Protein AF-A0A2V8N6F8-F1 (afdb_monomer_lite)

Foldseek 3Di:
DVVVVVVVDCVVDPLDDADDLVVLLVVLVVCCVVPVVSVPDRSVVVHDCPVVVVCVVVCVSVVVPPD

Radius of gyration: 16.15 Å; chains: 1; bounding box: 35×18×44 Å

Secondary structure (DSSP, 8-state):
-HHHHHHHHHHHS-SS----HHHHHHHHHHHTTT-GGGGG--GGGG--HHHHHHHHHTTHHHHHH--

Structure (mmCIF, N/CA/C/O backbone):
data_AF-A0A2V8N6F8-F1
#
_entry.id   AF-A0A2V8N6F8-F1
#
loop_
_atom_site.group_PDB
_atom_site.id
_atom_site.type_symbol
_atom_site.label_atom_id
_atom_site.label_alt_id
_atom_site.label_comp_id
_atom_site.label_asym_id
_atom_site.label_entity_id
_atom_site.label_seq_id
_atom_site.pdbx_PDB_ins_code
_atom_site.Cartn_x
_atom_site.Cartn_y
_atom_site.Cartn_z
_atom_site.occupancy
_atom_site.B_iso_or_equiv
_atom_site.auth_seq_id
_atom_site.auth_comp_id
_atom_site.auth_asym_id
_atom_site.auth_atom_id
_atom_site.pdbx_PDB_model_num
ATOM 1 N N . MET A 1 1 ? 7.144 4.665 30.405 1.00 61.69 1 MET A N 1
ATOM 2 C CA . MET A 1 1 ? 7.563 4.445 29.001 1.00 61.69 1 MET A CA 1
ATOM 3 C C . MET A 1 1 ? 6.402 4.010 28.109 1.00 61.69 1 MET A C 1
ATOM 5 O O . MET A 1 1 ? 6.122 4.704 27.146 1.00 61.69 1 MET A O 1
ATOM 9 N N . GLU A 1 2 ? 5.660 2.960 28.467 1.00 60.59 2 GLU A N 1
ATOM 10 C CA . GLU A 1 2 ? 4.516 2.415 27.704 1.00 60.59 2 GLU A CA 1
ATOM 11 C C . GLU A 1 2 ? 3.447 3.446 27.248 1.00 60.59 2 GLU A C 1
ATOM 13 O O . GLU A 1 2 ? 2.956 3.383 26.122 1.00 60.59 2 GLU A O 1
ATOM 18 N N . ARG A 1 3 ? 3.080 4.414 28.105 1.00 60.97 3 ARG A N 1
ATOM 19 C CA . ARG A 1 3 ? 2.088 5.459 27.767 1.00 60.97 3 ARG A CA 1
ATOM 20 C C . ARG A 1 3 ? 2.608 6.483 26.751 1.00 60.97 3 ARG A C 1
ATOM 22 O O . ARG A 1 3 ? 1.843 6.928 25.907 1.00 60.97 3 ARG A O 1
ATOM 29 N N . ALA A 1 4 ? 3.896 6.826 26.814 1.00 61.69 4 ALA A N 1
ATOM 30 C CA . ALA A 1 4 ? 4.522 7.764 25.879 1.00 61.69 4 ALA A CA 1
ATOM 31 C C . ALA A 1 4 ? 4.701 7.133 24.490 1.00 61.69 4 ALA A C 1
ATOM 33 O O . ALA A 1 4 ? 4.447 7.791 23.488 1.00 61.69 4 ALA A O 1
ATOM 34 N N . TYR A 1 5 ? 5.037 5.837 24.442 1.00 60.53 5 TYR A N 1
ATOM 35 C CA . TYR A 1 5 ? 5.058 5.063 23.199 1.00 60.53 5 TYR A CA 1
ATOM 36 C C . TYR A 1 5 ? 3.683 5.047 22.524 1.00 60.53 5 TYR A C 1
ATOM 38 O O . TYR A 1 5 ? 3.578 5.408 21.358 1.00 60.53 5 TYR A O 1
ATOM 46 N N . ARG A 1 6 ? 2.612 4.727 23.261 1.00 60.25 6 ARG A N 1
ATOM 47 C CA . ARG A 1 6 ? 1.246 4.766 22.710 1.00 60.25 6 ARG A CA 1
ATOM 48 C C . ARG A 1 6 ? 0.818 6.162 22.248 1.00 60.25 6 ARG A C 1
ATOM 50 O O . ARG A 1 6 ? 0.233 6.281 21.181 1.00 60.25 6 ARG A O 1
ATOM 57 N N . GLY A 1 7 ? 1.136 7.209 23.013 1.00 61.25 7 GLY A N 1
ATOM 58 C CA . GLY A 1 7 ? 0.785 8.589 22.657 1.00 61.25 7 GLY A CA 1
ATOM 59 C C . GLY A 1 7 ? 1.499 9.105 21.404 1.00 61.25 7 GLY A C 1
ATOM 60 O O . GLY A 1 7 ? 0.872 9.750 20.571 1.00 61.25 7 GLY A O 1
ATOM 61 N N . ALA A 1 8 ? 2.787 8.788 21.240 1.00 62.84 8 ALA A N 1
ATOM 62 C CA . ALA A 1 8 ? 3.558 9.195 20.065 1.00 62.84 8 ALA A CA 1
ATOM 63 C C . ALA A 1 8 ? 3.167 8.406 18.804 1.00 62.84 8 ALA A C 1
ATOM 65 O O . ALA A 1 8 ? 3.022 8.996 17.738 1.00 62.84 8 ALA A O 1
ATOM 66 N N . TYR A 1 9 ? 2.948 7.090 18.922 1.00 57.81 9 TYR A N 1
ATOM 67 C CA . TYR A 1 9 ? 2.555 6.251 17.785 1.00 57.81 9 TYR A CA 1
ATOM 68 C C . TYR A 1 9 ? 1.141 6.566 17.282 1.00 57.81 9 TYR A C 1
ATOM 70 O O . TYR A 1 9 ? 0.958 6.711 16.078 1.00 57.81 9 TYR A O 1
ATOM 78 N N . ASN A 1 10 ? 0.166 6.752 18.178 1.00 59.31 10 ASN A N 1
ATOM 79 C CA . ASN A 1 10 ? -1.215 7.056 17.780 1.00 59.31 10 ASN A CA 1
ATOM 80 C C . ASN A 1 10 ? -1.378 8.474 17.199 1.00 59.31 10 ASN A C 1
ATOM 82 O O . ASN A 1 10 ? -2.333 8.727 16.475 1.00 59.31 10 ASN A O 1
ATOM 86 N N . GLY A 1 11 ? -0.477 9.409 17.525 1.00 62.00 11 GLY A N 1
ATOM 87 C CA . GLY A 1 11 ? -0.474 10.754 16.939 1.00 62.00 11 GLY A CA 1
ATOM 88 C C . GLY A 1 11 ? 0.231 10.838 15.580 1.00 62.00 11 GLY A C 1
ATOM 89 O O . GLY A 1 11 ? -0.057 11.744 14.804 1.00 62.00 11 GLY A O 1
ATOM 90 N N . ALA A 1 12 ? 1.152 9.911 15.296 1.00 62.81 12 ALA A N 1
ATOM 91 C CA . ALA A 1 12 ? 1.954 9.899 14.071 1.00 62.81 12 ALA A CA 1
ATOM 92 C C . ALA A 1 12 ? 1.384 8.990 12.972 1.00 62.81 12 ALA A C 1
ATOM 94 O O . ALA A 1 12 ? 1.655 9.220 11.795 1.00 62.81 12 ALA A O 1
ATOM 95 N N . PHE A 1 13 ? 0.601 7.973 13.340 1.00 60.28 13 PHE A N 1
ATOM 96 C CA . PHE A 1 13 ? 0.034 7.009 12.405 1.00 60.28 13 PHE A CA 1
ATOM 97 C C . PHE A 1 13 ? -1.484 6.927 12.579 1.00 60.28 13 PHE A C 1
ATOM 99 O O . PHE A 1 13 ? -1.953 6.791 13.711 1.00 60.28 13 PHE A O 1
ATOM 106 N N . PRO A 1 14 ? -2.266 6.987 11.487 1.00 65.00 14 PRO A N 1
ATOM 107 C CA . PRO A 1 14 ? -3.692 6.712 11.567 1.00 65.00 14 PRO A CA 1
ATOM 108 C C . PRO A 1 14 ? -3.926 5.281 12.073 1.00 65.00 14 PRO A C 1
ATOM 110 O O . PRO A 1 14 ? -3.121 4.384 11.817 1.00 65.00 14 PRO A O 1
ATOM 113 N N . GLU A 1 15 ? -5.052 5.060 12.758 1.00 64.19 15 GLU A N 1
ATOM 114 C CA . GLU A 1 15 ? -5.450 3.726 13.246 1.00 64.19 15 GLU A CA 1
ATOM 115 C C . GLU A 1 15 ? -5.564 2.700 12.110 1.00 64.19 15 GLU A C 1
ATOM 117 O O . GLU A 1 15 ? -5.400 1.505 12.331 1.00 64.19 15 GLU A O 1
ATOM 122 N N . VAL A 1 16 ? -5.806 3.161 10.881 1.00 63.97 16 VAL A N 1
ATOM 123 C CA . VAL A 1 16 ? -5.803 2.322 9.683 1.00 63.97 16 VAL A CA 1
ATOM 124 C C . VAL A 1 16 ? -4.771 2.856 8.702 1.00 63.97 16 VAL A C 1
ATOM 126 O O . VAL A 1 16 ? -4.906 3.955 8.164 1.00 63.97 16 VAL A O 1
ATOM 129 N N . LEU A 1 17 ? -3.729 2.065 8.455 1.00 70.25 17 LEU A N 1
ATOM 130 C CA . LEU A 1 17 ? -2.771 2.320 7.386 1.00 70.25 17 LEU A CA 1
ATOM 131 C C . LEU A 1 17 ? -3.322 1.713 6.097 1.00 70.25 17 LEU A C 1
ATOM 133 O O . LEU A 1 17 ? -3.175 0.515 5.855 1.00 70.25 17 LEU A O 1
ATOM 137 N N . TYR A 1 18 ? -3.976 2.533 5.278 1.00 80.00 18 TYR A N 1
ATOM 138 C CA . TYR A 1 18 ? -4.435 2.078 3.971 1.00 80.00 18 TYR A CA 1
ATOM 139 C C . TYR A 1 18 ? -3.245 1.867 3.031 1.00 80.00 18 TYR A C 1
ATOM 141 O O . TYR A 1 18 ? -2.41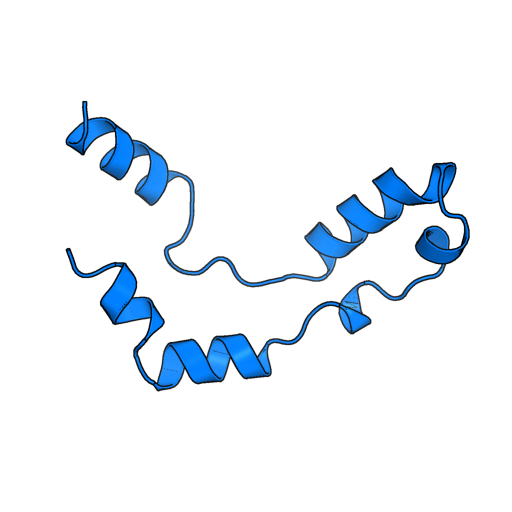0 2.772 2.891 1.00 80.00 18 TYR A O 1
ATOM 149 N N . PRO A 1 19 ? -3.165 0.711 2.347 1.00 80.81 19 PRO A N 1
ATOM 150 C CA . PRO A 1 19 ? -2.227 0.559 1.253 1.00 80.81 19 PRO A CA 1
ATOM 151 C C . PRO A 1 19 ? -2.597 1.572 0.167 1.00 80.81 19 PRO A C 1
A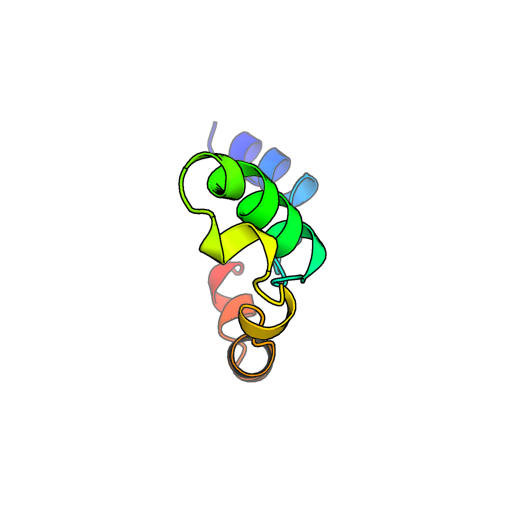TOM 153 O O . PRO A 1 19 ? -3.757 1.701 -0.219 1.00 80.81 19 PRO A O 1
ATOM 156 N N . ASN A 1 20 ? -1.611 2.318 -0.321 1.00 88.00 20 ASN A N 1
ATOM 157 C CA . ASN A 1 20 ? -1.818 3.280 -1.395 1.00 88.00 20 ASN A CA 1
ATOM 158 C C . ASN A 1 20 ? -0.760 3.107 -2.485 1.00 88.00 20 ASN A C 1
ATOM 160 O O . ASN A 1 20 ? 0.369 2.678 -2.237 1.00 88.00 20 ASN A O 1
ATOM 164 N N . ALA A 1 21 ? -1.155 3.426 -3.716 1.00 91.31 21 ALA A N 1
ATOM 165 C CA . ALA A 1 21 ? -0.320 3.212 -4.892 1.00 91.31 21 ALA A CA 1
ATOM 166 C C . ALA A 1 21 ? 0.945 4.086 -4.881 1.00 91.31 21 ALA A C 1
ATOM 168 O O . ALA A 1 21 ? 1.951 3.712 -5.476 1.00 91.31 21 ALA A O 1
ATOM 169 N N . GLU A 1 22 ? 0.914 5.231 -4.196 1.00 90.62 22 GLU A N 1
ATOM 170 C CA . GLU A 1 22 ? 2.054 6.142 -4.092 1.00 90.62 22 GLU A CA 1
ATOM 171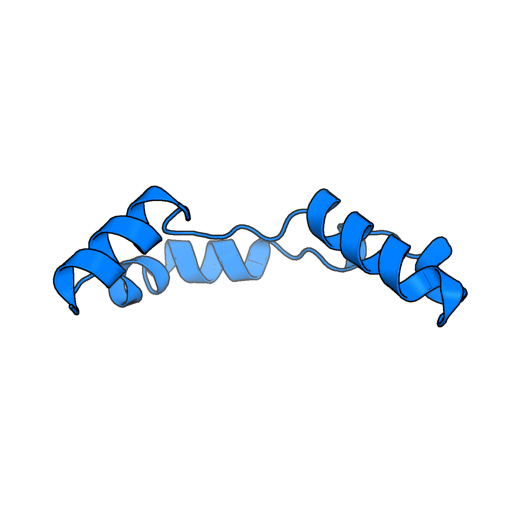 C C . GLU A 1 22 ? 3.193 5.528 -3.268 1.00 90.62 22 GLU A C 1
ATOM 173 O O . GLU A 1 22 ? 4.321 5.452 -3.747 1.00 90.62 22 GLU A O 1
ATOM 178 N N . GLY A 1 23 ? 2.890 4.981 -2.088 1.00 90.25 23 GLY A N 1
ATOM 179 C CA . GLY A 1 23 ? 3.870 4.282 -1.256 1.00 90.25 23 GLY A CA 1
ATOM 180 C C . GLY A 1 23 ? 4.436 3.036 -1.942 1.00 90.25 23 GLY A C 1
ATOM 181 O O . GLY A 1 23 ? 5.639 2.778 -1.870 1.00 90.25 23 GLY A O 1
ATOM 182 N N . VAL A 1 24 ? 3.599 2.297 -2.682 1.00 94.62 24 VAL A N 1
ATOM 183 C CA . VAL A 1 24 ? 4.073 1.183 -3.521 1.00 94.62 24 VAL A CA 1
ATOM 184 C C . VAL A 1 24 ? 5.030 1.687 -4.599 1.00 94.62 24 VAL A C 1
ATOM 186 O O . VAL A 1 24 ? 6.079 1.081 -4.804 1.00 94.62 24 VAL A O 1
ATOM 189 N N . LYS A 1 25 ? 4.711 2.801 -5.270 1.00 94.56 2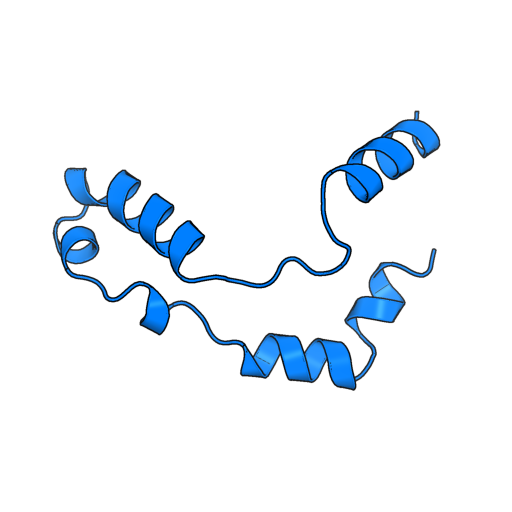5 LYS A N 1
ATOM 190 C CA . LYS A 1 25 ? 5.590 3.391 -6.283 1.00 94.56 25 LYS A CA 1
ATOM 191 C C . LYS A 1 25 ? 6.949 3.763 -5.690 1.00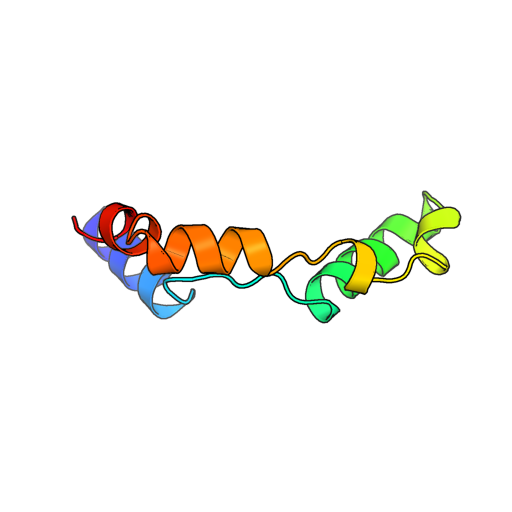 94.56 25 LYS A C 1
ATOM 193 O O . LYS A 1 25 ? 7.963 3.429 -6.290 1.00 94.56 25 LYS A O 1
ATOM 198 N N . THR A 1 26 ? 6.980 4.383 -4.509 1.00 95.56 26 THR A N 1
ATOM 199 C CA . THR A 1 26 ? 8.235 4.705 -3.811 1.00 95.56 26 THR A CA 1
ATOM 200 C C . THR A 1 26 ? 9.103 3.463 -3.612 1.00 95.56 26 THR A C 1
ATOM 202 O O . THR A 1 26 ? 10.303 3.500 -3.877 1.00 95.56 26 THR A O 1
ATOM 205 N N . LEU A 1 27 ? 8.500 2.344 -3.200 1.00 95.12 27 LEU A N 1
ATOM 206 C CA . LEU A 1 27 ? 9.220 1.081 -3.050 1.00 95.12 27 LEU A CA 1
ATOM 207 C C . LEU A 1 27 ? 9.685 0.511 -4.400 1.00 95.12 27 LEU A C 1
ATOM 209 O O . LEU A 1 27 ? 10.813 0.034 -4.500 1.00 95.12 27 LEU A O 1
ATOM 213 N N . LEU A 1 28 ? 8.837 0.551 -5.434 1.00 97.12 28 LEU A N 1
ATOM 214 C CA . LEU A 1 28 ? 9.186 0.088 -6.782 1.00 97.12 28 LEU A CA 1
ATOM 215 C C . LEU A 1 28 ? 10.367 0.878 -7.366 1.00 97.12 28 LEU A C 1
ATOM 217 O O . LEU A 1 28 ? 11.271 0.271 -7.942 1.00 97.12 28 LEU A O 1
ATOM 221 N N . ASP A 1 29 ? 10.390 2.197 -7.159 1.00 97.06 29 ASP A N 1
ATOM 222 C CA . ASP A 1 29 ? 11.481 3.080 -7.578 1.00 97.06 29 ASP A CA 1
ATOM 223 C C . ASP A 1 29 ? 12.798 2.734 -6.850 1.00 97.06 29 ASP A C 1
ATOM 225 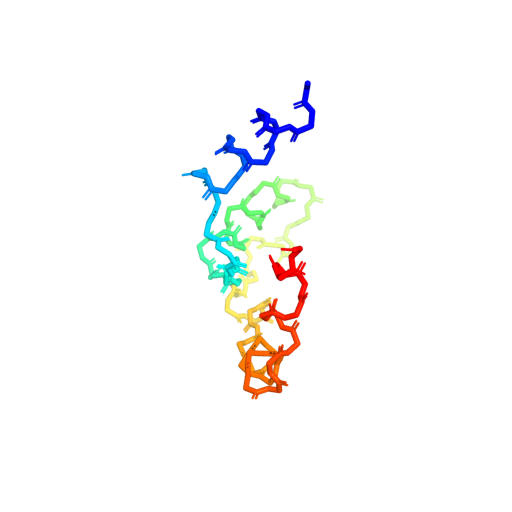O O . ASP A 1 29 ? 13.847 2.656 -7.490 1.00 97.06 29 ASP A O 1
ATOM 229 N N . ASP A 1 30 ? 12.759 2.460 -5.538 1.00 97.38 30 ASP A N 1
ATOM 230 C CA . ASP A 1 30 ? 13.950 2.101 -4.744 1.00 97.38 30 ASP A CA 1
ATOM 231 C C . ASP A 1 30 ? 14.570 0.756 -5.166 1.00 97.38 30 ASP A C 1
ATOM 233 O O . ASP A 1 30 ? 15.795 0.589 -5.202 1.00 97.38 30 ASP A O 1
ATOM 237 N N . ILE A 1 31 ? 13.735 -0.222 -5.535 1.00 97.00 31 ILE A N 1
ATOM 238 C CA . ILE A 1 31 ? 14.218 -1.552 -5.932 1.00 97.00 31 ILE A CA 1
ATOM 239 C C . ILE A 1 31 ? 14.560 -1.653 -7.424 1.00 97.00 31 ILE A C 1
ATOM 241 O O . ILE A 1 31 ? 15.300 -2.567 -7.805 1.00 97.00 31 ILE A O 1
ATOM 245 N N . ALA A 1 32 ? 14.073 -0.737 -8.267 1.00 97.44 32 ALA A N 1
ATOM 246 C CA . ALA A 1 32 ? 14.298 -0.734 -9.714 1.00 97.44 32 ALA A CA 1
ATOM 247 C C . ALA A 1 32 ? 15.779 -0.844 -10.138 1.00 97.44 32 ALA A C 1
ATOM 249 O O . ALA A 1 32 ? 16.055 -1.648 -11.035 1.00 97.44 32 ALA A O 1
ATOM 250 N N . PRO A 1 33 ? 16.756 -0.172 -9.485 1.00 97.50 33 PRO A N 1
ATOM 251 C CA . PRO A 1 33 ? 18.176 -0.301 -9.830 1.00 97.50 33 PRO A CA 1
ATOM 252 C C . PRO A 1 33 ? 18.711 -1.733 -9.720 1.00 97.50 33 PRO A C 1
ATOM 254 O O . PRO A 1 33 ? 19.646 -2.110 -10.421 1.00 97.50 33 PRO A O 1
ATOM 257 N N . ARG A 1 34 ? 18.122 -2.541 -8.830 1.00 97.62 34 ARG A N 1
ATOM 258 C CA . ARG A 1 34 ? 18.522 -3.936 -8.586 1.00 97.62 34 ARG A CA 1
ATOM 259 C C . ARG A 1 34 ? 17.576 -4.938 -9.250 1.00 97.62 34 ARG A C 1
ATOM 261 O O . ARG A 1 34 ? 17.934 -6.103 -9.412 1.00 97.62 34 ARG A O 1
ATOM 268 N N . ARG A 1 35 ? 16.363 -4.513 -9.615 1.00 95.50 35 ARG A N 1
ATOM 269 C CA . ARG A 1 35 ? 15.314 -5.334 -10.232 1.00 95.50 35 ARG A CA 1
ATOM 270 C C . ARG A 1 35 ? 14.628 -4.547 -11.352 1.00 95.50 35 ARG A C 1
ATOM 272 O O . ARG A 1 35 ? 13.580 -3.954 -11.109 1.00 95.50 35 ARG A O 1
ATOM 279 N N . PRO A 1 36 ? 15.132 -4.613 -12.597 1.00 93.12 36 PRO A N 1
ATOM 280 C CA . PRO A 1 36 ? 14.609 -3.811 -13.708 1.00 93.12 36 PRO A CA 1
ATOM 281 C C . PRO A 1 36 ? 13.103 -3.975 -13.965 1.00 93.12 36 PRO A C 1
ATOM 283 O O . PRO A 1 36 ? 12.442 -3.027 -14.371 1.00 93.12 36 PRO A O 1
ATOM 286 N N . LYS A 1 37 ? 12.532 -5.151 -13.659 1.00 95.19 37 LYS A N 1
ATOM 287 C CA . LYS A 1 37 ? 11.082 -5.406 -13.765 1.00 95.19 37 LYS A CA 1
ATOM 288 C C . LYS A 1 37 ? 10.226 -4.494 -12.875 1.00 95.19 37 LYS A C 1
ATOM 290 O O . LYS A 1 37 ? 9.053 -4.313 -13.172 1.00 95.19 37 LYS A O 1
ATOM 295 N N . ALA A 1 38 ? 10.783 -3.947 -11.793 1.00 95.75 38 ALA A N 1
ATOM 296 C CA . ALA A 1 38 ? 10.058 -3.046 -10.902 1.00 95.75 38 ALA A CA 1
ATOM 297 C C . ALA A 1 38 ? 9.812 -1.668 -11.532 1.00 95.75 38 ALA A C 1
ATOM 299 O O . ALA A 1 38 ? 8.796 -1.053 -11.236 1.00 95.75 38 ALA A O 1
ATOM 300 N N . ALA A 1 39 ? 10.677 -1.223 -12.451 1.00 93.69 39 ALA A N 1
ATOM 301 C CA . ALA A 1 39 ? 10.545 0.077 -13.111 1.00 93.69 39 ALA A CA 1
ATOM 302 C C . ALA A 1 39 ? 9.284 0.194 -13.986 1.00 93.69 39 ALA A C 1
ATOM 304 O O . ALA A 1 39 ? 8.799 1.294 -14.229 1.00 93.69 39 ALA A O 1
ATOM 305 N N . THR A 1 40 ? 8.764 -0.934 -14.478 1.00 96.12 40 THR A N 1
ATOM 306 C CA . THR A 1 40 ? 7.578 -0.982 -15.347 1.00 96.12 40 THR A CA 1
ATOM 307 C C . THR A 1 40 ? 6.374 -1.636 -14.674 1.00 96.12 40 THR A C 1
ATOM 309 O O . THR A 1 40 ? 5.372 -1.890 -15.339 1.00 96.12 40 THR A O 1
ATOM 312 N N . ALA A 1 41 ? 6.477 -1.982 -13.390 1.00 96.94 41 ALA A N 1
ATOM 313 C CA . ALA A 1 41 ? 5.370 -2.571 -12.654 1.00 96.94 41 ALA A CA 1
ATOM 314 C C . ALA A 1 41 ? 4.305 -1.502 -12.363 1.00 96.94 41 ALA A C 1
ATOM 316 O O . ALA A 1 41 ? 4.644 -0.370 -12.024 1.00 96.94 41 ALA A O 1
ATOM 317 N N . ASP A 1 42 ? 3.024 -1.856 -12.482 1.00 96.00 42 ASP A N 1
ATOM 318 C CA . ASP A 1 42 ? 1.927 -0.963 -12.102 1.00 96.00 42 ASP A CA 1
ATOM 319 C C . ASP A 1 42 ? 1.793 -0.948 -10.570 1.00 96.00 42 ASP A C 1
ATOM 321 O O . ASP A 1 42 ? 1.461 -1.980 -9.986 1.00 96.00 42 ASP A O 1
ATOM 325 N N . PRO A 1 43 ? 2.000 0.188 -9.879 1.00 93.69 43 PRO A N 1
ATOM 326 C CA . PRO A 1 43 ? 1.846 0.243 -8.428 1.00 93.69 43 PRO A CA 1
ATOM 327 C C . PRO A 1 43 ? 0.445 -0.174 -7.953 1.00 93.69 43 PRO A C 1
ATOM 329 O O . PRO A 1 43 ? 0.302 -0.721 -6.860 1.00 93.69 43 PRO A O 1
ATOM 332 N N . LYS A 1 44 ? -0.595 0.032 -8.774 1.00 92.19 44 LYS A N 1
ATOM 333 C CA . LYS A 1 44 ? -1.975 -0.335 -8.422 1.00 92.19 44 LYS A CA 1
ATOM 334 C C . LYS A 1 44 ? -2.186 -1.843 -8.357 1.00 92.19 44 LYS A C 1
ATOM 336 O O . LYS A 1 44 ? -3.050 -2.280 -7.607 1.00 92.19 44 LYS A O 1
ATOM 341 N N . SER A 1 45 ? -1.385 -2.648 -9.062 1.00 93.94 45 SER A N 1
ATOM 342 C CA . SER A 1 45 ? -1.516 -4.111 -9.008 1.00 93.94 45 SER A CA 1
ATOM 343 C C . SER A 1 45 ? -1.072 -4.719 -7.673 1.00 93.94 45 SER A C 1
ATOM 345 O O . SER A 1 45 ? -1.262 -5.911 -7.459 1.00 93.94 45 SER A O 1
ATOM 347 N N . PHE A 1 46 ? -0.463 -3.926 -6.787 1.00 90.81 46 PHE A N 1
ATOM 348 C CA . PHE A 1 46 ? -0.028 -4.350 -5.451 1.00 90.81 46 PHE A CA 1
ATOM 349 C C . PHE A 1 46 ? -0.904 -3.773 -4.333 1.00 90.81 46 PHE A C 1
ATOM 351 O O . PHE A 1 46 ? -0.588 -3.945 -3.157 1.00 90.81 46 PHE A O 1
ATOM 358 N N . VAL A 1 47 ? -1.982 -3.068 -4.686 1.00 90.31 47 VAL A N 1
ATOM 359 C CA . VAL A 1 47 ? -2.919 -2.475 -3.732 1.00 90.31 47 VAL A CA 1
ATOM 360 C C . VAL A 1 47 ? -4.269 -3.154 -3.894 1.00 90.31 47 VAL A C 1
ATOM 362 O O . VAL A 1 47 ? -4.950 -2.958 -4.897 1.00 90.31 47 VAL A O 1
ATOM 365 N N . ASP A 1 48 ? -4.667 -3.914 -2.879 1.00 89.19 48 ASP A N 1
ATOM 366 C CA . ASP A 1 48 ? -6.000 -4.498 -2.788 1.00 89.19 48 ASP A CA 1
ATOM 367 C C . ASP A 1 48 ? -6.717 -3.962 -1.544 1.00 89.19 48 ASP A C 1
ATOM 369 O O . ASP A 1 48 ? -6.382 -4.292 -0.405 1.00 89.19 48 ASP A O 1
ATOM 373 N N . MET A 1 49 ? -7.704 -3.100 -1.780 1.00 86.81 49 MET A N 1
ATOM 374 C CA . MET A 1 49 ? -8.516 -2.498 -0.723 1.00 86.81 49 MET A CA 1
ATOM 375 C C . MET A 1 49 ? -9.650 -3.411 -0.251 1.00 86.81 49 MET A C 1
ATOM 377 O O . MET A 1 49 ? -10.215 -3.156 0.810 1.00 86.81 49 MET A O 1
ATOM 381 N N . SER A 1 50 ? -9.988 -4.472 -0.996 1.00 90.00 50 SER A N 1
ATOM 382 C CA . SER A 1 50 ? -11.103 -5.359 -0.643 1.00 90.00 50 SER A CA 1
ATOM 383 C C . SER A 1 50 ? -10.862 -6.057 0.696 1.00 90.00 50 SER A C 1
ATOM 385 O O . SER A 1 50 ? -11.735 -6.028 1.562 1.00 90.00 50 SER A O 1
ATOM 387 N N . LEU A 1 51 ? -9.641 -6.554 0.917 1.00 87.25 51 LEU A N 1
ATOM 388 C CA . LEU A 1 51 ? -9.229 -7.157 2.183 1.00 87.25 51 LEU A CA 1
ATOM 389 C C . LEU A 1 51 ? -9.299 -6.154 3.341 1.00 87.25 51 LEU A C 1
ATOM 391 O O . LEU A 1 51 ? -9.786 -6.481 4.420 1.00 87.25 51 LEU A O 1
ATOM 395 N N . VAL A 1 52 ? -8.835 -4.919 3.131 1.00 86.44 52 VAL A N 1
ATOM 396 C CA . VAL A 1 52 ? -8.875 -3.887 4.178 1.00 86.44 52 VAL A CA 1
ATOM 397 C C . VAL A 1 52 ? -10.320 -3.567 4.548 1.00 86.44 52 VAL A C 1
ATOM 399 O O . VAL A 1 52 ? -10.659 -3.561 5.728 1.00 86.44 52 VAL A O 1
ATOM 402 N N . HIS A 1 53 ? -11.193 -3.398 3.555 1.00 88.94 53 HIS A N 1
ATOM 403 C CA . HIS A 1 53 ? -12.614 -3.159 3.786 1.00 88.94 53 HIS A CA 1
ATOM 404 C C . HIS A 1 53 ? -13.318 -4.335 4.476 1.00 88.94 53 HIS A C 1
ATOM 406 O O . HIS A 1 53 ? -14.187 -4.115 5.322 1.00 88.94 53 HIS A O 1
ATOM 412 N N . GLU A 1 54 ? -12.944 -5.580 4.182 1.00 91.88 54 GLU A N 1
ATOM 413 C CA . GLU A 1 54 ? -13.448 -6.761 4.895 1.00 91.88 54 GLU A CA 1
ATOM 414 C C . GLU A 1 54 ? -13.036 -6.741 6.380 1.00 91.88 54 GLU A C 1
ATOM 416 O O . GLU A 1 54 ? -13.858 -6.934 7.282 1.00 91.88 54 GLU A O 1
ATOM 421 N N . LEU A 1 55 ? -11.772 -6.424 6.668 1.00 90.25 55 LEU A N 1
ATOM 422 C CA . LEU A 1 55 ? -11.259 -6.324 8.038 1.00 90.25 55 LEU A CA 1
ATOM 423 C C . LEU A 1 55 ? -11.870 -5.142 8.811 1.00 90.25 55 LEU A C 1
ATOM 425 O O . LEU A 1 55 ? -12.114 -5.232 10.018 1.00 90.25 55 LEU A O 1
ATOM 429 N N . GLU A 1 56 ? -12.145 -4.030 8.133 1.00 88.19 56 GLU A N 1
ATOM 430 C CA . GLU A 1 56 ? -12.850 -2.887 8.714 1.00 88.19 56 GLU A CA 1
ATOM 431 C C . GLU A 1 56 ? -14.313 -3.208 9.019 1.00 88.19 56 GLU A C 1
ATOM 433 O O . GLU A 1 56 ? -14.787 -2.942 10.129 1.00 88.19 56 GLU A O 1
ATOM 438 N N . SER A 1 57 ? -15.027 -3.788 8.050 1.00 90.88 57 SER A N 1
ATOM 439 C CA . SER A 1 57 ? -16.461 -4.085 8.158 1.00 90.88 57 SER A CA 1
ATOM 440 C C . SER A 1 57 ? -16.759 -5.203 9.156 1.00 90.88 57 SER A C 1
ATOM 442 O O . SER A 1 57 ? -17.749 -5.114 9.881 1.00 90.88 57 SER A O 1
ATOM 444 N N . SER A 1 58 ? -15.868 -6.190 9.291 1.00 94.00 58 SER A N 1
ATOM 445 C CA . SER A 1 58 ? -15.931 -7.197 10.363 1.00 94.00 58 SER A CA 1
ATOM 446 C C . SER A 1 58 ? -15.656 -6.617 11.759 1.00 94.00 58 SER A C 1
ATOM 448 O O . SER A 1 58 ? -15.873 -7.280 12.774 1.00 94.00 58 SER A O 1
ATOM 450 N N . GLY A 1 59 ? -15.168 -5.375 11.841 1.00 89.81 59 GLY A N 1
ATOM 451 C CA . GLY A 1 59 ? -14.769 -4.741 13.092 1.00 89.81 59 GLY A CA 1
ATOM 452 C C . GLY A 1 59 ? -13.477 -5.310 13.681 1.00 89.81 59 GLY A C 1
ATOM 453 O O . GLY A 1 59 ? -13.156 -4.987 14.826 1.00 89.81 59 GLY A O 1
ATOM 454 N N . PHE A 1 60 ? -12.734 -6.126 12.926 1.00 89.81 60 PHE A N 1
ATOM 455 C CA . PHE A 1 60 ? -11.460 -6.705 13.349 1.00 89.81 60 PHE A CA 1
ATOM 456 C C . PHE A 1 60 ? -10.439 -5.615 13.686 1.00 89.81 60 PHE A C 1
ATOM 458 O O . PHE A 1 60 ? -9.878 -5.614 14.781 1.00 89.81 60 PHE A O 1
ATOM 465 N N . ILE A 1 61 ? -10.273 -4.620 12.806 1.00 84.69 61 ILE A N 1
ATOM 466 C CA . ILE A 1 61 ? -9.316 -3.524 13.031 1.00 84.69 61 ILE A CA 1
ATOM 467 C C . ILE A 1 61 ? -9.656 -2.763 14.319 1.00 84.69 61 ILE A C 1
ATOM 469 O O . ILE A 1 61 ? -8.791 -2.546 15.163 1.00 84.69 61 ILE A O 1
ATOM 473 N N . LYS A 1 62 ? -10.939 -2.459 14.549 1.00 84.31 62 LYS A N 1
ATOM 474 C CA . LYS A 1 62 ? -11.392 -1.795 15.784 1.00 84.31 62 LYS A CA 1
ATOM 475 C C . LYS A 1 62 ? -11.057 -2.600 17.043 1.00 84.31 62 LYS A C 1
ATOM 477 O O . LYS A 1 62 ? -10.828 -2.003 18.087 1.00 84.31 62 LYS A O 1
ATOM 482 N N . GLN A 1 63 ? -11.049 -3.931 16.981 1.00 87.06 63 GLN A N 1
ATOM 483 C CA . GLN A 1 63 ? -10.688 -4.772 18.127 1.00 87.06 63 GLN A CA 1
ATOM 484 C C . GLN A 1 63 ? -9.187 -4.726 18.440 1.00 87.06 63 GLN A C 1
ATOM 486 O O . GLN A 1 63 ? -8.831 -4.766 19.612 1.00 87.06 63 GLN A O 1
ATOM 491 N N . LEU A 1 64 ? -8.317 -4.570 17.436 1.00 82.88 64 LEU A N 1
ATOM 492 C CA . LEU A 1 64 ? -6.866 -4.464 17.646 1.00 82.88 64 LEU A CA 1
ATOM 493 C C . LEU A 1 64 ? -6.465 -3.207 18.439 1.00 82.88 64 LEU A C 1
ATOM 495 O O . LEU A 1 64 ? -5.501 -3.246 19.205 1.00 82.88 64 LEU A O 1
ATOM 499 N N . TYR A 1 65 ? -7.210 -2.109 18.273 1.00 76.19 65 TYR A N 1
ATOM 500 C CA . TYR A 1 65 ? -6.918 -0.816 18.909 1.00 76.19 65 TYR A CA 1
ATOM 501 C C . TYR A 1 65 ? -7.728 -0.540 20.183 1.00 76.19 65 TYR A C 1
ATOM 503 O O . TYR A 1 65 ? -7.384 0.365 20.946 1.00 76.19 65 TYR A O 1
ATOM 511 N N . LYS A 1 66 ? -8.751 -1.353 20.476 1.00 67.31 66 LYS A N 1
ATOM 512 C CA . LYS A 1 66 ? -9.425 -1.386 21.781 1.00 67.31 66 LYS A CA 1
ATOM 513 C C . LYS A 1 66 ? -8.527 -2.089 22.806 1.00 67.31 66 LYS A C 1
ATOM 515 O O . LYS A 1 66 ? -8.720 -3.264 23.103 1.00 67.31 66 LYS A O 1
ATOM 520 N N . ARG A 1 67 ? -7.529 -1.377 23.330 1.00 54.03 67 ARG A N 1
ATOM 521 C CA . ARG A 1 67 ? -6.988 -1.695 24.660 1.00 54.03 67 ARG A CA 1
ATOM 522 C C . ARG A 1 67 ? -7.897 -1.125 25.739 1.00 54.03 67 ARG A C 1
ATOM 524 O O . ARG A 1 67 ? -8.347 0.026 25.561 1.00 54.03 67 ARG A O 1
#

Sequence (67 aa):
MERAYRGAYNGAFPEVLYPNAEGVKTLLDDIAPRRPKAATADPKSFVDMSLVHELESSGFIKQLYKR

pLDDT: mean 82.99, std 14.03, range [54.03, 97.62]